Protein AF-A0A453NN12-F1 (afdb_monomer)

Secondary structure (DSSP, 8-state):
-THHHHHHHHTHHHHHHHHHHHHHHHHHHTTEEEEE-SSEEEEEESTT-----B-TTTSSBSEEEGGGEEEEEEE-SSSSEEEEEEESSS-TT-EEEEEEE-S-HHHHHHHHHHHH---SS-----

Foldseek 3Di:
DCVVVVVCVVCVVVVVVVVVVVVVVVVQVVFWDWDLDQFWTAIAGGDPSPFNAADPVQGGTRIAGLVQWPFKAWPPLPPFIKIKTWGPPSHPVTDIDIDTDDDRSVVVQVSCCVRNNDGPPHDPDD

Structure (mmCIF, N/CA/C/O backbone):
data_AF-A0A453NN12-F1
#
_entry.id   AF-A0A453NN12-F1
#
loop_
_atom_site.group_PDB
_atom_site.id
_atom_site.type_symbol
_atom_site.label_atom_id
_atom_site.label_alt_id
_atom_site.label_comp_id
_atom_site.label_asym_id
_atom_site.label_entity_id
_atom_site.label_seq_id
_atom_site.pdbx_PDB_ins_code
_atom_site.Cartn_x
_atom_site.Cartn_y
_atom_site.Cartn_z
_atom_site.occupancy
_atom_site.B_iso_or_equiv
_atom_site.auth_seq_id
_atom_site.auth_comp_id
_atom_site.auth_asym_id
_atom_site.auth_atom_id
_atom_site.pdbx_PDB_model_num
ATOM 1 N N . GLY A 1 1 ? 19.008 -3.039 -46.704 1.00 45.00 1 GLY A N 1
ATOM 2 C CA . GLY A 1 1 ? 18.749 -1.717 -46.109 1.00 45.00 1 GLY A CA 1
ATOM 3 C C . GLY A 1 1 ? 19.601 -1.569 -44.872 1.00 45.00 1 GLY A C 1
ATOM 4 O O . GLY A 1 1 ? 19.344 -2.239 -43.888 1.00 45.00 1 GLY A O 1
ATOM 5 N N . ILE A 1 2 ? 20.639 -0.743 -44.950 1.00 52.19 2 ILE A N 1
ATOM 6 C CA . ILE A 1 2 ? 21.586 -0.418 -43.864 1.00 52.19 2 ILE A CA 1
ATOM 7 C C . ILE A 1 2 ? 20.973 0.504 -42.789 1.00 52.19 2 ILE A C 1
ATOM 9 O O . ILE A 1 2 ? 21.597 0.789 -41.776 1.00 52.19 2 ILE A O 1
ATOM 13 N N . SER A 1 3 ? 19.718 0.916 -42.967 1.00 52.44 3 SER A N 1
ATOM 14 C CA . SER A 1 3 ? 18.966 1.822 -42.097 1.00 52.44 3 SER A CA 1
ATOM 15 C C . SER A 1 3 ? 18.526 1.222 -40.751 1.00 52.44 3 SER A C 1
ATOM 17 O O . SER A 1 3 ? 18.233 1.980 -39.834 1.00 52.44 3 SER A O 1
ATOM 19 N N . GLY A 1 4 ? 18.518 -0.107 -40.590 1.00 51.31 4 GLY A N 1
ATOM 20 C CA . GLY A 1 4 ? 18.155 -0.750 -39.315 1.00 51.31 4 GLY A CA 1
ATOM 21 C C . GLY A 1 4 ? 19.253 -0.708 -38.242 1.00 51.31 4 GLY A C 1
ATOM 22 O O . GLY A 1 4 ? 18.949 -0.747 -37.056 1.00 51.31 4 GLY A O 1
ATOM 23 N N . VAL A 1 5 ? 20.525 -0.598 -38.644 1.00 50.75 5 VAL A N 1
ATOM 24 C CA . VAL A 1 5 ? 21.679 -0.631 -37.723 1.00 50.75 5 VAL A CA 1
ATOM 25 C C . VAL A 1 5 ? 22.028 0.767 -37.196 1.00 50.75 5 VAL A C 1
ATOM 27 O O . VAL A 1 5 ? 22.392 0.908 -36.033 1.00 50.75 5 VAL A O 1
ATOM 30 N N . PHE A 1 6 ? 21.843 1.822 -37.997 1.00 48.03 6 PHE A N 1
ATOM 31 C CA . PHE A 1 6 ? 22.112 3.200 -37.558 1.00 48.03 6 PHE A CA 1
ATOM 32 C C . PHE A 1 6 ? 21.055 3.740 -36.578 1.00 48.03 6 PHE A C 1
ATOM 34 O O . PHE A 1 6 ? 21.416 4.409 -35.616 1.00 48.03 6 PHE A O 1
ATOM 41 N N . ALA A 1 7 ? 19.780 3.346 -36.711 1.00 50.53 7 ALA A N 1
ATOM 42 C CA . ALA A 1 7 ? 18.742 3.692 -35.727 1.00 50.53 7 ALA A CA 1
ATOM 43 C C . ALA A 1 7 ? 18.982 3.063 -34.334 1.00 50.53 7 ALA A C 1
ATOM 45 O O . ALA A 1 7 ? 18.474 3.561 -33.326 1.00 50.53 7 ALA A O 1
ATOM 46 N N . TYR A 1 8 ? 19.759 1.974 -34.273 1.00 50.66 8 TYR A N 1
ATOM 47 C CA . TYR A 1 8 ? 20.160 1.309 -33.031 1.00 50.66 8 TYR A CA 1
ATOM 48 C C . TYR A 1 8 ? 21.346 2.013 -32.353 1.00 50.66 8 TYR A C 1
ATOM 50 O O . TYR A 1 8 ? 21.395 2.090 -31.128 1.00 50.66 8 TYR A O 1
ATOM 58 N N . ALA A 1 9 ? 22.278 2.565 -33.135 1.00 54.44 9 ALA A N 1
ATOM 59 C CA . ALA A 1 9 ? 23.466 3.243 -32.619 1.00 54.44 9 ALA A CA 1
ATOM 60 C C . ALA A 1 9 ? 23.143 4.604 -31.972 1.00 54.44 9 ALA A C 1
ATOM 62 O O . ALA A 1 9 ? 23.647 4.888 -30.886 1.00 54.44 9 ALA A O 1
ATOM 63 N N . ASP A 1 10 ? 22.250 5.400 -32.573 1.00 56.22 10 ASP A N 1
ATOM 64 C CA . ASP A 1 10 ? 21.912 6.744 -32.067 1.00 56.22 10 ASP A CA 1
ATOM 65 C C . ASP A 1 10 ? 21.085 6.711 -30.772 1.00 56.22 10 ASP A C 1
ATOM 67 O O . ASP A 1 10 ? 21.187 7.602 -29.929 1.00 56.22 10 ASP A O 1
ATOM 71 N N . ASN A 1 11 ? 20.312 5.643 -30.559 1.00 59.62 11 ASN A N 1
ATOM 72 C CA . ASN A 1 11 ? 19.521 5.460 -29.344 1.00 59.62 11 ASN A CA 1
ATOM 73 C C . ASN A 1 11 ? 20.270 4.712 -28.238 1.00 59.62 11 ASN A C 1
ATOM 75 O O . ASN A 1 11 ? 19.752 4.626 -27.131 1.00 59.62 11 ASN A O 1
ATOM 79 N N . LEU A 1 12 ? 21.473 4.179 -28.483 1.00 66.56 12 LEU A N 1
ATOM 80 C CA . LEU A 1 12 ? 2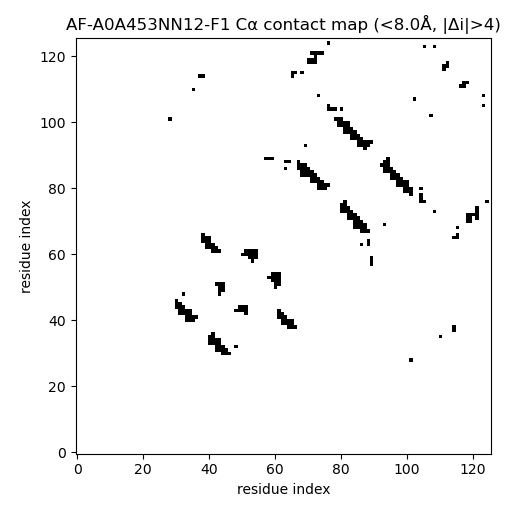2.188 3.354 -27.502 1.00 66.56 12 LEU A CA 1
ATOM 81 C C . LEU A 1 12 ? 22.600 4.159 -26.260 1.00 66.56 12 LEU A C 1
ATOM 83 O O . LEU A 1 12 ? 22.491 3.677 -25.133 1.00 66.56 12 LEU A O 1
ATOM 87 N N . LEU A 1 13 ? 23.009 5.416 -26.463 1.00 71.50 13 LEU A N 1
ATOM 88 C CA . LEU A 1 13 ? 23.365 6.340 -25.383 1.00 71.50 13 LEU A CA 1
ATOM 89 C C . LEU A 1 13 ? 22.155 6.766 -24.542 1.00 71.50 13 LEU A C 1
ATOM 91 O O . LEU A 1 13 ? 22.319 7.013 -23.353 1.00 71.50 13 LEU A O 1
ATOM 95 N N . ALA A 1 14 ? 20.954 6.821 -25.126 1.00 71.62 14 ALA A N 1
ATOM 96 C CA . ALA A 1 14 ? 19.708 7.091 -24.402 1.00 71.62 14 ALA A CA 1
ATOM 97 C C . ALA A 1 14 ? 19.113 5.815 -23.774 1.00 71.62 14 ALA A C 1
ATOM 99 O O . ALA A 1 14 ? 18.555 5.851 -22.678 1.00 71.62 14 ALA A O 1
ATOM 100 N N . ALA A 1 15 ? 19.281 4.668 -24.433 1.00 78.75 15 ALA A N 1
ATOM 101 C CA . ALA A 1 15 ? 18.839 3.365 -23.959 1.00 78.75 15 ALA A CA 1
ATOM 102 C C . ALA A 1 15 ? 19.663 2.883 -22.762 1.00 78.75 15 ALA A C 1
ATOM 104 O O . ALA A 1 15 ? 19.120 2.196 -21.905 1.00 78.75 15 ALA A O 1
ATOM 105 N N . ALA A 1 16 ? 20.942 3.257 -22.661 1.00 84.19 16 ALA A N 1
ATOM 106 C CA . ALA A 1 16 ? 21.784 2.872 -21.533 1.00 84.19 16 ALA A CA 1
ATOM 107 C C . ALA A 1 16 ? 21.264 3.422 -20.180 1.00 84.19 16 ALA A C 1
ATOM 109 O O . ALA A 1 16 ? 21.048 2.612 -19.276 1.00 84.19 16 ALA A O 1
ATOM 110 N N . PRO A 1 17 ? 20.964 4.729 -20.016 1.00 82.69 17 PRO A N 1
ATOM 111 C CA . PRO A 1 17 ? 20.313 5.252 -18.813 1.00 82.69 17 PRO A CA 1
ATOM 112 C C . PRO A 1 17 ? 18.947 4.623 -18.534 1.00 82.69 17 PRO A C 1
ATOM 114 O O . PRO A 1 17 ? 18.661 4.279 -17.391 1.00 82.69 17 PRO A O 1
ATOM 117 N N . VAL A 1 18 ? 18.112 4.434 -19.563 1.00 83.94 18 VAL A N 1
ATOM 118 C CA . VAL A 1 18 ? 16.768 3.848 -19.407 1.00 83.94 18 VAL A CA 1
ATOM 119 C C . VAL A 1 18 ? 16.847 2.379 -18.986 1.00 83.94 18 VAL A C 1
ATOM 121 O O . VAL A 1 18 ? 16.135 1.960 -18.079 1.00 83.94 18 VAL A O 1
ATOM 124 N N . GLY A 1 19 ? 17.740 1.600 -19.593 1.00 86.12 19 GLY A N 1
ATOM 125 C CA . GLY A 1 19 ? 17.981 0.203 -19.244 1.00 86.12 19 GLY A CA 1
ATOM 126 C C . GLY A 1 19 ? 18.581 0.052 -17.848 1.00 86.12 19 GLY A C 1
ATOM 127 O O . GLY A 1 19 ? 18.145 -0.812 -17.089 1.00 86.12 19 GLY A O 1
ATOM 128 N N . LEU A 1 20 ? 19.519 0.925 -17.464 1.00 86.50 20 LEU A N 1
ATOM 129 C CA . LEU A 1 20 ? 20.082 0.947 -16.113 1.00 86.50 20 LEU A CA 1
ATOM 130 C C . LEU A 1 20 ? 19.026 1.329 -15.070 1.00 86.50 20 LEU A C 1
ATOM 132 O O . LEU A 1 20 ? 18.955 0.695 -14.020 1.00 86.50 20 LEU A O 1
ATOM 136 N N . LEU A 1 21 ? 18.175 2.315 -15.371 1.00 82.81 21 LEU A N 1
ATOM 137 C CA . LEU A 1 21 ? 17.031 2.665 -14.535 1.00 82.81 21 LEU A CA 1
ATOM 138 C C . LEU A 1 21 ? 16.053 1.489 -14.431 1.00 82.81 21 LEU A C 1
ATOM 140 O O . LEU A 1 21 ? 15.637 1.155 -13.330 1.00 82.81 21 LEU A O 1
ATOM 144 N N . GLY A 1 22 ? 15.735 0.813 -15.535 1.00 82.19 22 GLY A N 1
ATOM 145 C CA . GLY A 1 22 ? 14.881 -0.376 -15.540 1.00 82.19 22 GLY A CA 1
ATOM 146 C C . GLY A 1 22 ? 15.440 -1.512 -14.679 1.00 82.19 22 GLY A C 1
ATOM 147 O O . GLY A 1 22 ? 14.711 -2.081 -13.873 1.00 82.19 22 GLY A O 1
ATOM 148 N N . LEU A 1 23 ? 16.742 -1.799 -14.780 1.00 83.69 23 LEU A N 1
ATOM 149 C CA . LEU A 1 23 ? 17.429 -2.786 -13.937 1.00 83.69 23 LEU A CA 1
ATOM 150 C C . LEU A 1 23 ? 17.457 -2.373 -12.463 1.00 83.69 23 LEU A C 1
ATOM 152 O O . LEU A 1 23 ? 17.232 -3.206 -11.585 1.00 83.69 23 LEU A O 1
ATOM 156 N N . LEU A 1 24 ? 17.705 -1.093 -12.182 1.00 82.81 24 LEU A N 1
ATOM 157 C CA . LEU A 1 24 ? 17.649 -0.548 -10.831 1.00 82.81 24 LEU A CA 1
ATOM 158 C C . LEU A 1 24 ? 16.243 -0.703 -10.247 1.00 82.81 24 LEU A C 1
ATOM 160 O O . LEU A 1 24 ? 16.109 -1.185 -9.127 1.00 82.81 24 LEU A O 1
ATOM 164 N N . LEU A 1 25 ? 15.204 -0.331 -10.996 1.00 77.06 25 LEU A N 1
ATOM 165 C CA . LEU A 1 25 ? 13.808 -0.452 -10.580 1.00 77.06 25 LEU A CA 1
ATOM 166 C C . LEU A 1 25 ? 13.423 -1.921 -10.373 1.00 77.06 25 LEU A C 1
ATOM 168 O O . LEU A 1 25 ? 12.861 -2.249 -9.332 1.00 77.06 25 LEU A O 1
ATOM 172 N N . LEU A 1 26 ? 13.813 -2.820 -11.284 1.00 75.69 26 LEU A N 1
ATOM 173 C CA . LEU A 1 26 ? 13.639 -4.267 -11.125 1.00 75.69 26 LEU A CA 1
ATOM 174 C C . LEU A 1 26 ? 14.256 -4.733 -9.802 1.00 75.69 26 LEU A C 1
ATOM 176 O O . LEU A 1 26 ? 13.583 -5.344 -8.978 1.00 75.69 26 LEU A O 1
ATOM 180 N N . PHE A 1 27 ? 15.514 -4.385 -9.548 1.00 75.56 27 PHE A N 1
ATOM 181 C CA . PHE A 1 27 ? 16.193 -4.775 -8.322 1.00 75.56 27 PHE A CA 1
ATOM 182 C C . PHE A 1 27 ? 15.552 -4.167 -7.067 1.00 75.56 27 PHE A C 1
ATOM 184 O O . PHE A 1 27 ? 15.371 -4.870 -6.072 1.00 75.56 27 PHE A O 1
ATOM 191 N N . GLN A 1 28 ? 15.153 -2.894 -7.105 1.00 70.19 28 GLN A N 1
ATOM 192 C CA . GLN A 1 28 ? 14.488 -2.233 -5.982 1.00 70.19 28 GLN A CA 1
ATOM 193 C C . GLN A 1 28 ? 13.130 -2.863 -5.658 1.00 70.19 28 GLN A C 1
ATOM 195 O O . GLN A 1 28 ? 12.829 -3.071 -4.483 1.00 70.19 28 GLN A O 1
ATOM 200 N N . THR A 1 29 ? 12.354 -3.260 -6.669 1.00 68.88 29 THR A N 1
ATOM 201 C CA . THR A 1 29 ? 11.052 -3.915 -6.452 1.00 68.88 29 THR A CA 1
ATOM 202 C C . THR A 1 29 ? 11.164 -5.270 -5.753 1.00 68.88 29 THR A C 1
ATOM 204 O O . THR A 1 29 ? 10.230 -5.676 -5.074 1.00 68.88 29 THR A O 1
ATOM 207 N N . THR A 1 30 ? 12.319 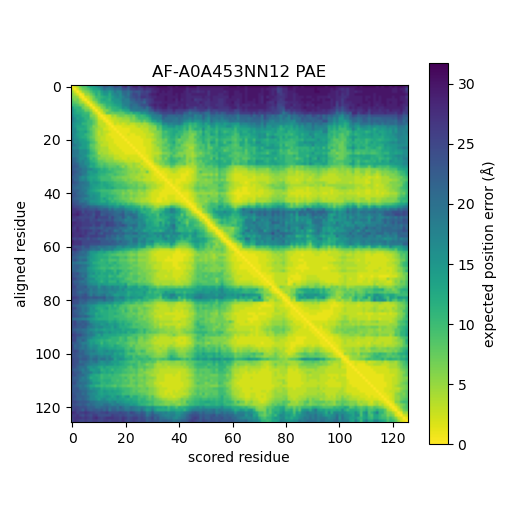-5.949 -5.809 1.00 70.31 30 THR A N 1
ATOM 208 C CA . THR A 1 30 ? 12.515 -7.217 -5.072 1.00 70.31 30 THR A CA 1
ATOM 209 C C . THR A 1 30 ? 12.711 -7.035 -3.565 1.00 70.31 30 THR A C 1
ATOM 211 O O . THR A 1 30 ? 12.582 -7.998 -2.804 1.00 70.31 30 THR A O 1
ATOM 214 N N . ARG A 1 31 ? 13.039 -5.815 -3.123 1.00 73.00 31 ARG A N 1
ATOM 215 C CA . ARG A 1 31 ? 13.442 -5.524 -1.741 1.00 73.00 31 ARG A CA 1
ATOM 216 C C . ARG A 1 31 ? 12.307 -5.025 -0.862 1.00 73.00 31 ARG A C 1
ATOM 218 O O . ARG A 1 31 ? 12.472 -5.048 0.352 1.00 73.00 31 ARG A O 1
ATOM 225 N N . VAL A 1 32 ? 11.199 -4.575 -1.443 1.00 75.88 32 VAL A N 1
ATOM 226 C CA . VAL A 1 32 ? 10.036 -4.064 -0.711 1.00 75.88 32 VAL A CA 1
ATOM 227 C C . VAL A 1 32 ? 8.884 -5.034 -0.907 1.00 75.88 32 VAL A C 1
ATOM 229 O O . VAL A 1 32 ? 8.539 -5.375 -2.035 1.00 75.88 32 VAL A O 1
ATOM 232 N N . ARG A 1 33 ? 8.300 -5.503 0.193 1.00 78.88 33 ARG A N 1
ATOM 233 C CA . ARG A 1 33 ? 7.184 -6.448 0.172 1.00 78.88 33 ARG A CA 1
ATOM 234 C C . ARG A 1 33 ? 6.030 -5.895 0.983 1.00 78.88 33 ARG A C 1
ATOM 236 O O . ARG A 1 33 ? 6.206 -5.554 2.150 1.00 78.88 33 ARG A O 1
ATOM 243 N N . PHE A 1 34 ? 4.860 -5.866 0.362 1.00 80.62 34 PHE A N 1
ATOM 244 C CA . PHE A 1 34 ? 3.598 -5.646 1.051 1.00 80.62 34 PHE A CA 1
ATOM 245 C C . PHE A 1 34 ? 3.117 -6.987 1.594 1.00 80.62 34 PHE A C 1
ATOM 247 O O . PHE A 1 34 ? 3.008 -7.962 0.849 1.00 80.62 34 PHE A O 1
ATOM 254 N N . VAL 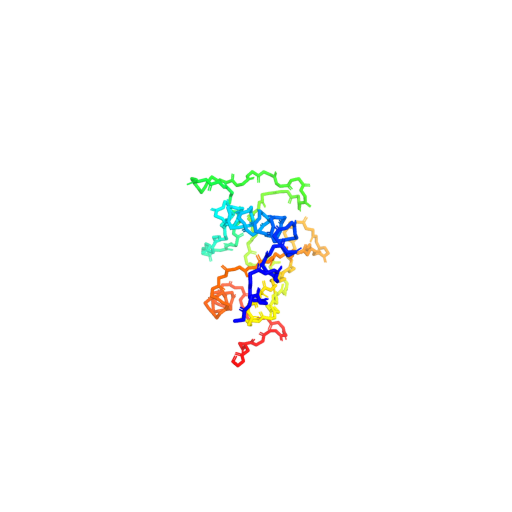A 1 35 ? 2.893 -7.043 2.900 1.00 84.81 35 VAL A N 1
ATOM 255 C CA . VAL A 1 35 ? 2.380 -8.210 3.606 1.00 84.81 35 VAL A CA 1
ATOM 256 C C . VAL A 1 35 ? 1.004 -7.850 4.138 1.00 84.81 35 VAL A C 1
ATOM 258 O O . VAL A 1 35 ? 0.860 -6.934 4.944 1.00 84.81 35 VAL A O 1
ATOM 261 N N . PHE A 1 36 ? 0.001 -8.566 3.644 1.00 86.44 36 PHE A N 1
ATOM 262 C CA . PHE A 1 36 ? -1.380 -8.445 4.085 1.00 86.44 36 PHE A CA 1
ATOM 263 C C . PHE A 1 36 ? -1.608 -9.493 5.175 1.00 86.44 36 PHE A C 1
ATOM 265 O O . PHE A 1 36 ? -1.945 -10.638 4.873 1.00 86.44 36 PHE A O 1
ATOM 272 N N . ASP A 1 37 ? -1.344 -9.113 6.425 1.00 89.31 37 ASP A N 1
ATOM 273 C CA . ASP A 1 37 ? -1.638 -9.947 7.594 1.00 89.31 37 ASP A CA 1
ATOM 274 C C . ASP A 1 37 ? -3.145 -9.940 7.882 1.00 89.31 37 ASP A C 1
ATOM 276 O O . ASP A 1 37 ? -3.932 -9.317 7.163 1.00 89.31 37 ASP A O 1
ATOM 280 N N . ASP A 1 38 ? -3.555 -10.626 8.952 1.00 89.69 38 ASP A N 1
ATOM 281 C CA . ASP A 1 38 ? -4.969 -10.762 9.271 1.00 89.69 38 ASP A CA 1
ATOM 282 C C . ASP A 1 38 ? -5.654 -9.462 9.690 1.00 89.69 38 ASP A C 1
ATOM 284 O O . ASP A 1 38 ? -6.814 -9.242 9.343 1.00 89.69 38 ASP A O 1
ATOM 288 N N . ASP A 1 39 ? -4.933 -8.596 10.402 1.00 91.75 39 ASP A N 1
ATOM 289 C CA . ASP A 1 39 ? -5.458 -7.356 10.972 1.00 91.75 39 ASP A CA 1
ATOM 290 C C . ASP A 1 39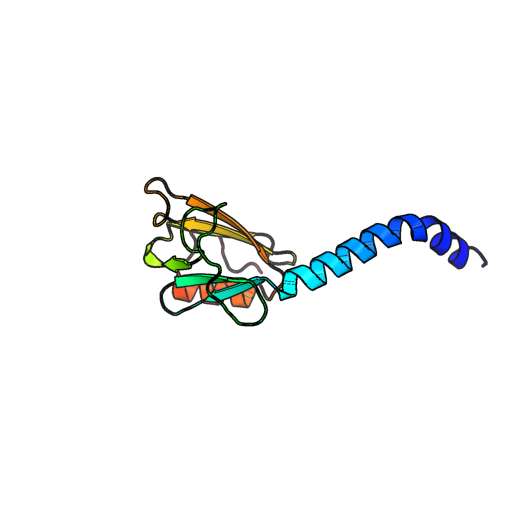 ? -4.774 -6.090 10.442 1.00 91.75 39 ASP A C 1
ATOM 292 O O . ASP A 1 39 ? -5.235 -4.981 10.727 1.00 91.75 39 ASP A O 1
ATOM 296 N N . SER A 1 40 ? -3.683 -6.226 9.685 1.00 91.56 40 SER A N 1
ATOM 297 C CA . SER A 1 40 ? -2.872 -5.087 9.265 1.00 91.56 40 SER A CA 1
ATOM 298 C C . SER A 1 40 ? -2.179 -5.264 7.923 1.00 91.56 40 SER A C 1
ATOM 300 O O . SER A 1 40 ? -1.733 -6.358 7.575 1.00 91.56 40 SER A O 1
ATOM 302 N N . LEU A 1 41 ? -1.974 -4.139 7.246 1.00 89.50 41 LEU A N 1
ATOM 303 C CA . LEU A 1 41 ? -1.040 -4.004 6.141 1.00 89.50 41 LEU A CA 1
ATOM 304 C C . LEU A 1 41 ? 0.347 -3.668 6.690 1.00 89.50 41 LEU A C 1
ATOM 306 O O . LEU A 1 41 ? 0.513 -2.666 7.388 1.00 89.50 41 LEU A O 1
ATOM 310 N N . GLU A 1 42 ? 1.350 -4.465 6.338 1.00 87.56 42 GLU A N 1
ATOM 311 C CA . GLU A 1 42 ? 2.740 -4.214 6.703 1.00 87.56 42 GLU A CA 1
ATOM 312 C C . GLU A 1 42 ? 3.630 -4.080 5.466 1.00 87.56 42 GLU A C 1
ATOM 314 O O . GLU A 1 42 ? 3.529 -4.854 4.513 1.00 87.56 42 GLU A O 1
ATOM 319 N N . VAL A 1 43 ? 4.552 -3.119 5.493 1.00 83.12 43 VAL A N 1
ATOM 320 C CA . VAL A 1 43 ? 5.621 -3.015 4.496 1.00 83.12 43 VAL A CA 1
ATOM 321 C C . VAL A 1 43 ? 6.915 -3.508 5.112 1.00 83.12 43 VAL A C 1
ATOM 323 O O . VAL A 1 43 ? 7.452 -2.906 6.045 1.00 83.12 43 VAL A O 1
ATOM 326 N N . LYS A 1 44 ? 7.442 -4.595 4.555 1.00 80.62 44 LYS A N 1
ATOM 327 C CA . LYS A 1 44 ? 8.712 -5.199 4.959 1.00 80.62 44 LYS A CA 1
ATOM 328 C C . LYS A 1 44 ? 9.783 -4.879 3.931 1.00 80.62 44 LYS A C 1
ATOM 330 O O . LYS A 1 44 ? 9.524 -4.883 2.725 1.00 80.62 44 LYS A O 1
ATOM 335 N N . VAL A 1 45 ? 10.994 -4.614 4.411 1.00 74.94 45 VAL A N 1
ATOM 336 C CA . VAL A 1 45 ? 12.141 -4.277 3.562 1.00 74.94 45 VAL A CA 1
ATOM 337 C C . VAL A 1 45 ? 13.266 -5.278 3.806 1.00 74.94 45 VAL A C 1
ATOM 339 O O . VAL A 1 45 ? 13.564 -5.636 4.942 1.00 74.94 45 VAL A O 1
ATOM 342 N N . GLY A 1 46 ? 13.904 -5.730 2.730 1.00 68.69 46 GLY A N 1
ATOM 343 C CA . GLY A 1 46 ? 15.044 -6.643 2.771 1.00 68.69 46 GLY A CA 1
ATOM 344 C C . GLY A 1 46 ? 14.689 -8.112 2.531 1.00 68.69 46 GLY A C 1
ATOM 345 O O . GLY A 1 46 ? 13.543 -8.490 2.294 1.00 68.69 46 GLY A O 1
ATOM 346 N N . ASN A 1 47 ? 15.716 -8.963 2.569 1.00 57.28 47 ASN A N 1
ATOM 347 C CA . ASN A 1 47 ? 15.628 -10.351 2.099 1.00 57.28 47 ASN A CA 1
ATOM 348 C C . ASN A 1 47 ? 14.953 -11.316 3.091 1.00 57.28 47 ASN A C 1
ATOM 350 O O . ASN A 1 47 ? 14.689 -12.459 2.730 1.00 57.28 47 ASN A O 1
ATOM 354 N N . GLN A 1 48 ? 14.697 -10.889 4.332 1.00 51.25 48 GLN A N 1
ATOM 355 C CA . GLN A 1 48 ? 14.310 -11.776 5.438 1.00 51.25 48 GLN A CA 1
ATOM 356 C C . GLN A 1 48 ? 12.978 -11.421 6.116 1.00 51.25 48 GLN A C 1
ATOM 358 O O . GLN A 1 48 ? 12.739 -11.893 7.220 1.00 51.25 48 GLN A O 1
ATOM 363 N N . LEU A 1 49 ? 12.105 -10.613 5.495 1.00 54.59 49 LEU A N 1
ATOM 364 C CA . LEU A 1 49 ? 10.849 -10.173 6.136 1.00 54.59 49 LEU A CA 1
ATOM 365 C C . LEU A 1 49 ? 11.091 -9.540 7.524 1.00 54.59 49 LEU A C 1
ATOM 367 O O . LEU A 1 49 ? 10.261 -9.681 8.422 1.00 54.59 49 LEU A O 1
ATOM 371 N N . GLN A 1 50 ? 12.242 -8.892 7.722 1.00 51.91 50 GLN A N 1
ATOM 372 C CA . GLN A 1 50 ? 12.517 -8.193 8.974 1.00 51.91 50 GLN A CA 1
ATOM 373 C C . GLN A 1 50 ? 11.521 -7.032 9.100 1.00 51.91 50 GLN A C 1
ATOM 375 O O . GLN A 1 50 ? 11.176 -6.414 8.084 1.00 51.91 50 GLN A O 1
ATOM 380 N N . GLU A 1 51 ? 11.034 -6.770 10.321 1.00 56.03 51 GLU A N 1
ATOM 381 C CA . GLU A 1 51 ? 10.249 -5.561 10.598 1.00 56.03 51 GLU A CA 1
ATOM 382 C C . GLU A 1 51 ? 11.023 -4.375 10.017 1.00 56.03 51 GLU A C 1
ATOM 384 O O . GLU A 1 51 ? 12.218 -4.220 10.271 1.00 56.03 51 GLU A O 1
ATOM 389 N N . SER A 1 52 ? 10.359 -3.539 9.222 1.00 55.94 52 SER A N 1
ATOM 390 C CA . SER A 1 52 ? 11.008 -2.423 8.517 1.00 55.94 52 SER A CA 1
ATOM 391 C C . SER A 1 52 ? 11.524 -1.313 9.444 1.00 55.94 52 SER A C 1
ATOM 393 O O . SER A 1 52 ? 12.044 -0.309 8.962 1.00 55.94 52 SER A O 1
ATOM 395 N N . GLY A 1 53 ? 11.426 -1.512 10.762 1.00 58.81 53 GLY A N 1
ATOM 396 C CA . GLY A 1 53 ? 11.808 -0.554 11.787 1.00 58.81 53 GLY A CA 1
ATOM 397 C C . GLY A 1 53 ? 10.832 0.616 11.870 1.00 58.81 53 GLY A C 1
ATOM 398 O O . GLY A 1 53 ? 9.736 0.593 11.307 1.00 58.81 53 GLY A O 1
ATOM 399 N N . GLU A 1 54 ? 11.234 1.644 12.610 1.00 55.91 54 GLU A N 1
ATOM 400 C CA . GLU A 1 54 ? 10.519 2.914 12.647 1.00 55.91 54 GLU A CA 1
ATOM 401 C C . GLU A 1 54 ? 10.795 3.692 11.358 1.00 55.91 54 GLU A C 1
ATOM 403 O O . GLU A 1 54 ? 11.943 3.966 11.003 1.00 55.91 54 GLU A O 1
ATOM 408 N N . ASN A 1 55 ? 9.741 4.018 10.620 1.00 57.09 55 ASN A N 1
ATOM 409 C CA . ASN A 1 55 ? 9.858 4.719 9.361 1.00 57.09 55 ASN A CA 1
ATOM 410 C C . ASN A 1 55 ? 9.858 6.230 9.595 1.00 57.09 55 ASN A C 1
ATOM 412 O O . ASN A 1 55 ? 8.832 6.849 9.870 1.00 57.09 55 ASN A O 1
ATOM 416 N N . VAL A 1 56 ? 11.035 6.826 9.420 1.00 50.81 56 VAL A N 1
ATOM 417 C CA . VAL A 1 56 ? 11.295 8.264 9.581 1.00 50.81 56 VAL A CA 1
ATOM 418 C C . VAL A 1 56 ? 10.438 9.133 8.645 1.00 50.81 56 VAL A C 1
ATOM 420 O O . VAL A 1 56 ? 10.173 10.288 8.962 1.00 50.81 56 VAL A O 1
ATOM 423 N N . PHE A 1 57 ? 9.966 8.597 7.513 1.00 55.03 57 PHE A N 1
ATOM 424 C CA . PHE A 1 57 ? 9.183 9.357 6.529 1.00 55.03 57 PHE A CA 1
ATOM 425 C C . PHE A 1 57 ? 7.678 9.384 6.812 1.00 55.03 57 PHE A C 1
ATOM 427 O O . PHE A 1 57 ? 7.004 10.320 6.390 1.00 55.03 57 PHE A O 1
ATOM 434 N N . VAL A 1 58 ? 7.147 8.378 7.508 1.00 53.22 58 VAL A N 1
ATOM 435 C CA . VAL A 1 58 ? 5.703 8.255 7.793 1.00 53.22 58 VAL A CA 1
ATOM 436 C C . VAL A 1 58 ? 5.370 8.292 9.284 1.00 53.22 58 VAL A C 1
ATOM 438 O O . VAL A 1 58 ? 4.211 8.494 9.612 1.00 53.22 58 VAL A O 1
ATOM 441 N N . GLY A 1 59 ? 6.360 8.201 10.176 1.00 55.44 59 GLY A N 1
ATOM 442 C CA . GLY A 1 59 ? 6.178 8.197 11.629 1.00 55.44 59 GLY A CA 1
ATOM 443 C C . GLY A 1 59 ? 5.694 6.837 12.142 1.00 55.44 59 GLY A C 1
ATOM 444 O O . GLY A 1 59 ? 4.593 6.401 11.813 1.00 55.44 59 GLY A O 1
ATOM 445 N N . GLY A 1 60 ? 6.502 6.169 12.970 1.00 64.62 60 GLY A N 1
ATOM 446 C CA . GLY A 1 60 ? 6.183 4.852 13.534 1.00 64.62 60 GLY A CA 1
ATOM 447 C C . GLY A 1 60 ? 6.522 3.666 12.620 1.00 64.62 60 GLY A C 1
ATOM 448 O O . GLY A 1 60 ? 7.160 3.816 11.579 1.00 64.62 60 GLY A O 1
ATOM 449 N N . LYS A 1 61 ? 6.141 2.447 13.026 1.00 73.75 61 LYS A N 1
ATOM 450 C CA . LYS A 1 61 ? 6.374 1.211 12.249 1.00 73.75 61 LYS A CA 1
ATOM 451 C C . LYS A 1 61 ? 5.583 1.233 10.933 1.00 73.75 61 LYS A C 1
ATOM 453 O O . LYS A 1 61 ? 4.451 1.708 10.928 1.00 73.75 61 LYS A O 1
ATOM 458 N N . ASN A 1 62 ? 6.101 0.638 9.849 1.00 80.88 62 ASN A N 1
ATOM 459 C CA . ASN A 1 62 ? 5.318 0.449 8.610 1.00 80.88 62 ASN A CA 1
ATOM 460 C C . ASN A 1 62 ? 4.285 -0.677 8.730 1.00 80.88 62 ASN A C 1
ATOM 462 O O . ASN A 1 62 ? 4.301 -1.626 7.945 1.00 80.88 62 ASN A O 1
ATOM 466 N N . ARG A 1 63 ? 3.426 -0.601 9.740 1.00 87.81 63 ARG A N 1
ATOM 467 C CA . ARG A 1 63 ? 2.349 -1.547 9.993 1.00 87.81 63 ARG A CA 1
ATOM 468 C C . ARG A 1 63 ? 1.116 -0.760 10.399 1.00 87.81 63 ARG A C 1
ATOM 470 O O . ARG A 1 63 ? 1.125 -0.084 11.429 1.00 87.81 63 ARG A O 1
ATOM 477 N N . TRP A 1 64 ? 0.061 -0.881 9.608 1.00 91.19 64 TRP A N 1
ATOM 478 C CA . TRP A 1 64 ? -1.184 -0.148 9.799 1.00 91.19 64 TRP A CA 1
ATOM 479 C C . TRP A 1 64 ? -2.344 -1.121 9.890 1.00 91.19 64 TRP A C 1
ATOM 481 O O . TRP A 1 64 ? -2.531 -1.954 9.002 1.00 91.19 64 TRP A O 1
ATOM 491 N N . LYS A 1 65 ? -3.115 -1.034 10.972 1.00 92.44 65 LYS A N 1
ATOM 492 C CA . LYS A 1 65 ? -4.294 -1.882 11.160 1.00 92.44 65 LYS A CA 1
ATOM 493 C C . LYS A 1 65 ? -5.387 -1.497 10.174 1.00 92.44 65 LYS A C 1
ATOM 495 O O . LYS A 1 65 ? -5.700 -0.321 10.052 1.00 92.44 65 LYS A O 1
ATOM 500 N N . TYR A 1 66 ? -6.050 -2.468 9.555 1.00 92.56 66 TYR A N 1
ATOM 501 C CA . TYR A 1 66 ? -7.146 -2.168 8.626 1.00 92.56 66 TYR A CA 1
ATOM 502 C C . TYR A 1 66 ? -8.286 -1.396 9.298 1.00 92.56 66 TYR A C 1
ATOM 504 O O . TYR A 1 66 ? -8.924 -0.561 8.671 1.00 92.56 66 TYR A O 1
ATOM 512 N N . SER A 1 67 ? -8.493 -1.594 10.604 1.00 92.56 67 SER A N 1
ATOM 513 C CA . SER A 1 67 ? -9.500 -0.862 11.381 1.00 92.56 67 SER A CA 1
ATOM 514 C C . SER A 1 67 ? -9.254 0.648 11.474 1.00 92.56 67 SER A C 1
ATOM 516 O O . SER A 1 67 ? -10.148 1.372 11.901 1.00 92.56 67 SER A O 1
ATOM 518 N N . THR A 1 68 ? -8.045 1.130 11.163 1.00 93.00 68 THR A N 1
ATOM 519 C CA . THR A 1 68 ? -7.733 2.568 11.140 1.00 93.00 68 THR A CA 1
ATOM 520 C C . THR A 1 68 ? -7.852 3.163 9.745 1.00 93.00 68 THR A C 1
ATOM 522 O O . THR A 1 68 ? -7.690 4.374 9.595 1.00 93.00 68 THR A O 1
ATOM 525 N N . PHE A 1 69 ? -8.128 2.347 8.724 1.00 93.06 69 PHE A N 1
ATOM 526 C CA . PHE A 1 69 ? -8.239 2.814 7.351 1.00 93.06 69 PHE A CA 1
ATOM 527 C C . PHE A 1 69 ? -9.550 3.578 7.208 1.00 93.06 69 PHE A C 1
ATOM 529 O O . PHE A 1 69 ? -10.618 3.105 7.585 1.00 93.06 69 PHE A O 1
ATOM 536 N N . VAL A 1 70 ? -9.448 4.786 6.668 1.00 92.56 70 VAL A N 1
ATOM 537 C CA . VAL A 1 70 ? -10.592 5.653 6.379 1.00 92.56 70 VAL A CA 1
ATOM 538 C C . VAL A 1 70 ? -11.073 5.411 4.958 1.00 92.56 70 VAL A C 1
ATOM 540 O O . VAL A 1 70 ? -12.267 5.307 4.722 1.00 92.56 70 VAL A O 1
ATOM 543 N N . ASN A 1 71 ? -10.136 5.332 4.013 1.00 92.12 71 ASN A N 1
ATOM 544 C CA . ASN A 1 71 ? -10.416 5.017 2.619 1.00 92.12 71 ASN A CA 1
ATOM 545 C C . ASN A 1 71 ? -9.140 4.485 1.952 1.00 92.12 71 ASN A C 1
ATOM 547 O O . ASN A 1 71 ? -8.026 4.793 2.386 1.00 92.12 71 ASN A O 1
ATOM 551 N N . TRP A 1 72 ? -9.297 3.721 0.880 1.00 91.56 72 TRP A N 1
ATOM 552 C CA . TRP A 1 72 ? -8.210 3.260 0.023 1.00 91.56 72 TRP A CA 1
ATOM 553 C C . TRP A 1 72 ? -8.665 3.259 -1.429 1.00 91.56 72 TRP A C 1
ATOM 555 O O . TRP A 1 72 ? -9.842 3.076 -1.701 1.00 91.56 72 TRP A O 1
ATOM 565 N N . GLU A 1 73 ? -7.751 3.471 -2.369 1.00 89.12 73 GLU A N 1
ATOM 566 C CA . GLU A 1 73 ? -8.074 3.494 -3.794 1.00 89.12 73 GLU A CA 1
ATOM 567 C C . GLU A 1 73 ? -6.999 2.799 -4.630 1.00 89.12 73 GLU A C 1
ATOM 569 O O . GLU A 1 73 ? -5.815 2.794 -4.278 1.00 89.12 73 GLU A O 1
ATOM 574 N N . LEU A 1 74 ? -7.429 2.220 -5.754 1.00 86.38 74 LEU A N 1
ATOM 575 C CA . LEU A 1 74 ? -6.555 1.672 -6.788 1.00 86.38 74 LEU A CA 1
ATOM 576 C C . LEU A 1 74 ? -6.809 2.395 -8.101 1.00 86.38 74 LEU A C 1
ATOM 578 O O . LEU A 1 74 ? -7.878 2.278 -8.702 1.00 86.38 74 LEU A O 1
ATOM 582 N N . TRP A 1 75 ? -5.790 3.092 -8.584 1.00 83.50 75 TRP A N 1
ATOM 583 C CA . TRP A 1 75 ? -5.832 3.773 -9.867 1.00 83.50 75 TRP A CA 1
ATOM 584 C C . TRP A 1 75 ? -4.994 3.032 -10.896 1.00 83.50 75 TRP A C 1
ATOM 586 O O . TRP A 1 75 ? -3.945 2.466 -10.586 1.00 83.50 75 TRP A O 1
ATOM 596 N N . TRP A 1 76 ? -5.476 3.063 -12.139 1.00 76.50 76 TRP A N 1
ATOM 597 C CA . TRP A 1 76 ? -4.841 2.412 -13.286 1.00 76.50 76 TRP A CA 1
ATOM 598 C C . TRP A 1 76 ? -4.614 0.908 -13.055 1.00 76.50 76 TRP A C 1
ATOM 600 O O . TRP A 1 76 ? -3.477 0.442 -13.077 1.00 76.50 76 TRP A O 1
ATOM 610 N N . PRO A 1 77 ? -5.686 0.107 -12.862 1.00 66.81 77 PRO A N 1
ATOM 611 C CA . PRO A 1 77 ? -5.554 -1.346 -12.695 1.00 66.81 77 PRO A CA 1
ATOM 6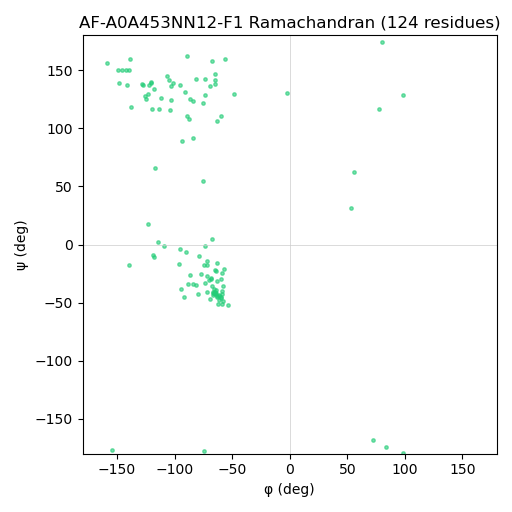12 C C . PRO A 1 77 ? -4.834 -2.011 -13.885 1.00 66.81 77 PRO A C 1
ATOM 614 O O . PRO A 1 77 ? -4.253 -3.087 -13.742 1.00 66.81 77 PRO A O 1
ATOM 617 N N . GLN A 1 78 ? -4.816 -1.347 -15.048 1.00 66.50 78 GLN A N 1
ATOM 618 C CA . GLN A 1 78 ? -3.935 -1.665 -16.166 1.00 66.50 78 GLN A CA 1
ATOM 619 C C . GLN A 1 78 ? -2.568 -0.998 -15.958 1.00 66.50 78 GLN A C 1
ATOM 621 O O . GLN A 1 78 ? -2.369 0.155 -16.321 1.00 66.50 78 GLN A O 1
ATOM 626 N N . PHE A 1 79 ? -1.677 -1.763 -15.326 1.00 64.44 79 PHE A N 1
ATOM 627 C CA . PHE A 1 79 ? -0.245 -1.548 -15.090 1.00 64.44 79 PHE A CA 1
ATOM 628 C C . PHE A 1 79 ? 0.416 -0.275 -15.685 1.00 64.44 79 PHE A C 1
ATOM 630 O O . PHE A 1 79 ? 0.394 -0.100 -16.907 1.00 64.44 79 PHE A O 1
ATOM 637 N N . PRO A 1 80 ? 1.171 0.513 -14.885 1.00 58.94 80 PRO A N 1
ATOM 638 C CA . PRO A 1 80 ? 1.462 0.347 -13.455 1.00 58.94 80 PRO A CA 1
ATOM 639 C C . PRO A 1 80 ? 0.329 0.864 -12.558 1.00 58.94 80 PRO A C 1
ATOM 641 O O . PRO A 1 80 ? -0.275 1.895 -12.836 1.00 58.94 80 PRO A O 1
ATOM 644 N N . ILE A 1 81 ? 0.084 0.157 -11.453 1.00 74.00 81 ILE A N 1
ATOM 645 C CA . ILE A 1 81 ? -1.028 0.443 -10.540 1.00 74.00 81 ILE A CA 1
ATOM 646 C C . ILE A 1 81 ? -0.547 1.409 -9.466 1.00 74.00 81 ILE A C 1
ATOM 648 O O . ILE A 1 81 ? 0.496 1.179 -8.847 1.00 74.00 81 ILE A O 1
ATOM 652 N N . LEU A 1 82 ? -1.307 2.472 -9.219 1.00 84.00 82 LEU A N 1
ATOM 653 C CA . LEU A 1 82 ? -1.064 3.376 -8.101 1.00 84.00 82 LEU A CA 1
ATOM 654 C C . LEU A 1 82 ? -2.061 3.085 -6.983 1.00 84.00 82 LEU A C 1
ATOM 656 O O . LEU A 1 82 ? -3.270 3.115 -7.201 1.00 84.00 82 LEU A O 1
ATOM 660 N N . VAL A 1 83 ? -1.534 2.808 -5.792 1.00 85.56 83 VAL A N 1
ATOM 661 C CA . VAL A 1 83 ? -2.332 2.558 -4.591 1.00 85.56 83 VAL A CA 1
ATOM 662 C C . VAL A 1 83 ? -2.309 3.786 -3.706 1.00 85.56 83 VAL A C 1
ATOM 664 O O . VAL A 1 83 ? -1.248 4.370 -3.463 1.00 85.56 83 VAL A O 1
ATOM 667 N N . TYR A 1 84 ? -3.479 4.127 -3.190 1.00 89.69 84 TYR A N 1
ATOM 668 C CA . TYR A 1 84 ? -3.691 5.133 -2.167 1.00 89.69 84 TYR A CA 1
ATOM 669 C C . TYR A 1 84 ? -4.344 4.484 -0.952 1.00 89.69 84 TYR A C 1
ATOM 671 O O . TYR A 1 84 ? -5.255 3.672 -1.098 1.00 89.69 84 TYR A O 1
ATOM 679 N N . PHE A 1 85 ? -3.929 4.874 0.249 1.00 90.88 85 PHE A N 1
ATOM 680 C CA . PHE A 1 85 ? -4.766 4.689 1.429 1.00 90.88 85 PHE A CA 1
ATOM 681 C C . PHE A 1 85 ? -4.580 5.821 2.432 1.00 90.88 85 PHE A C 1
ATOM 683 O O . PHE A 1 85 ? -3.514 6.437 2.525 1.00 90.88 85 PHE A O 1
ATOM 690 N N . LYS A 1 86 ? -5.650 6.090 3.176 1.00 91.25 86 LYS A N 1
ATOM 691 C CA . LYS A 1 86 ? -5.699 7.040 4.280 1.00 91.25 86 LYS A CA 1
ATOM 692 C C . LYS A 1 86 ? -6.036 6.302 5.562 1.00 91.25 86 LYS A C 1
ATOM 694 O O . LYS A 1 86 ? -6.977 5.514 5.589 1.00 91.25 86 LYS A O 1
ATOM 699 N N . GLU A 1 87 ? -5.309 6.597 6.626 1.00 91.81 87 GLU A N 1
ATOM 700 C CA . GLU A 1 87 ? -5.413 5.900 7.908 1.00 91.81 87 GLU A CA 1
ATOM 701 C C . GLU A 1 87 ? -5.341 6.884 9.087 1.00 91.81 87 GLU A C 1
ATOM 703 O O . GLU A 1 87 ? -4.866 7.995 8.895 1.00 91.81 87 GLU A O 1
ATOM 708 N N . THR A 1 88 ? -5.815 6.521 10.284 1.00 92.12 88 THR A N 1
ATOM 709 C CA . THR A 1 88 ? -5.823 7.400 11.481 1.00 92.12 88 THR A CA 1
ATOM 710 C C . THR A 1 88 ? -4.921 6.947 12.638 1.00 92.12 88 THR A C 1
ATOM 712 O O . THR A 1 88 ? -4.895 7.596 13.684 1.00 92.12 88 THR A O 1
ATOM 715 N N . GLN A 1 89 ? -4.174 5.849 12.486 1.00 90.62 89 GLN A N 1
ATOM 716 C CA . GLN A 1 89 ? -3.240 5.318 13.489 1.00 90.62 89 GLN A CA 1
ATOM 717 C C . GLN A 1 89 ? -2.057 6.263 13.708 1.00 90.62 89 GLN A C 1
ATOM 719 O O . GLN A 1 89 ? -1.633 6.444 14.848 1.00 90.62 89 GLN A O 1
ATOM 724 N N . THR A 1 90 ? -1.507 6.841 12.636 1.00 85.75 90 THR A N 1
ATOM 725 C CA . THR A 1 90 ? -0.356 7.743 12.724 1.00 85.75 90 THR A CA 1
ATOM 726 C C . THR A 1 90 ? -0.793 9.142 13.152 1.00 85.75 90 THR A C 1
ATOM 728 O O . THR A 1 90 ? -0.128 9.759 13.986 1.00 85.75 90 THR A O 1
ATOM 731 N N . LYS A 1 91 ? -1.898 9.660 12.596 1.00 87.44 91 LYS A N 1
ATOM 732 C CA . LYS A 1 91 ? -2.432 10.992 12.928 1.00 87.44 91 LYS A CA 1
ATOM 733 C C . LYS A 1 91 ? -3.964 11.001 12.988 1.00 87.44 91 LYS A C 1
ATOM 735 O O . LYS A 1 91 ? -4.584 10.472 12.065 1.00 87.44 91 LYS A O 1
ATOM 740 N N . PRO A 1 9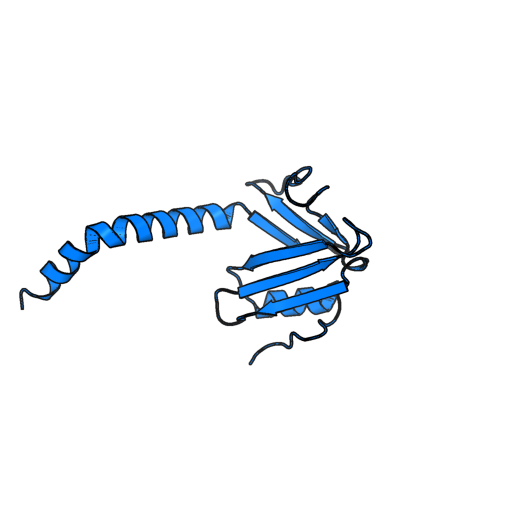2 ? -4.592 11.655 13.987 1.00 88.12 92 PRO A N 1
ATOM 741 C CA . PRO A 1 92 ? -6.053 11.695 14.119 1.00 88.12 92 PRO A CA 1
ATOM 742 C C . PRO A 1 92 ? -6.795 12.286 12.909 1.00 88.12 92 PRO A C 1
ATOM 744 O O . PRO A 1 92 ? -7.874 11.818 12.557 1.00 88.12 92 PRO A O 1
ATOM 747 N N . GLU A 1 93 ? -6.227 13.297 12.248 1.00 88.56 93 GLU A N 1
ATOM 748 C CA . GLU A 1 93 ? -6.772 13.925 11.032 1.00 88.56 93 GLU A CA 1
ATOM 749 C C . GLU A 1 93 ? -6.663 13.039 9.771 1.00 88.56 93 GLU A C 1
ATOM 751 O O . GLU A 1 93 ? -7.322 13.266 8.744 1.00 88.56 93 GLU A O 1
ATOM 756 N N . GLY A 1 94 ? -5.848 11.995 9.882 1.00 88.38 94 GLY A N 1
ATOM 757 C CA . GLY A 1 94 ? -5.576 10.980 8.891 1.00 88.38 94 GLY A CA 1
ATOM 758 C C . GLY A 1 94 ? -4.290 11.224 8.100 1.00 88.38 94 GLY A C 1
ATOM 759 O O . GLY A 1 94 ? -4.086 12.294 7.526 1.00 88.38 94 GLY A O 1
ATOM 760 N N . GLN A 1 95 ? -3.437 10.207 8.032 1.00 89.06 95 GLN A N 1
ATOM 761 C CA . GLN A 1 95 ? -2.212 10.185 7.244 1.00 89.06 95 GLN A CA 1
ATOM 762 C C . GLN A 1 95 ? -2.471 9.510 5.895 1.00 89.06 95 GLN A C 1
ATOM 764 O O . GLN A 1 95 ? -3.158 8.495 5.805 1.00 89.06 95 GLN A O 1
ATOM 769 N N . ILE A 1 96 ? -1.921 10.099 4.835 1.00 90.00 96 ILE A N 1
ATOM 770 C CA . ILE A 1 96 ? -2.045 9.599 3.466 1.00 90.00 96 ILE A CA 1
ATOM 771 C C . ILE A 1 96 ? -0.767 8.864 3.071 1.00 90.00 96 ILE A C 1
ATOM 773 O O . ILE A 1 96 ? 0.341 9.340 3.339 1.00 90.00 96 ILE A O 1
ATOM 777 N N . HIS A 1 97 ? -0.946 7.743 2.378 1.00 87.31 97 HIS A N 1
ATOM 778 C CA . HIS A 1 97 ? 0.112 6.923 1.814 1.00 87.31 97 HIS A CA 1
ATOM 779 C C . HIS A 1 97 ? -0.148 6.664 0.330 1.00 87.31 97 HIS A C 1
ATOM 781 O O . HIS A 1 97 ? -1.268 6.348 -0.072 1.00 87.31 97 HIS A O 1
ATOM 787 N N . PHE A 1 98 ? 0.917 6.753 -0.468 1.00 86.75 98 PHE A N 1
ATOM 788 C CA . PHE A 1 98 ? 0.922 6.371 -1.875 1.00 86.75 98 PHE A CA 1
ATOM 789 C C . PHE A 1 98 ? 2.059 5.403 -2.132 1.00 86.75 98 PHE A C 1
ATOM 791 O O . PHE A 1 98 ? 3.181 5.631 -1.672 1.00 86.75 98 PHE A O 1
ATOM 798 N N . PHE A 1 99 ? 1.799 4.360 -2.909 1.00 79.88 99 PHE A N 1
ATOM 799 C CA . PHE A 1 99 ? 2.872 3.511 -3.399 1.00 79.88 99 PHE A CA 1
ATOM 800 C C . PHE A 1 99 ? 2.548 2.921 -4.773 1.00 79.88 99 PHE A C 1
ATOM 802 O O . PHE A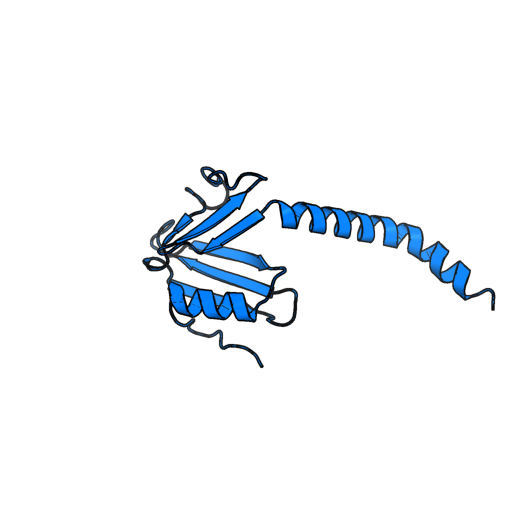 1 99 ? 1.411 2.513 -5.031 1.00 79.88 99 PHE A O 1
A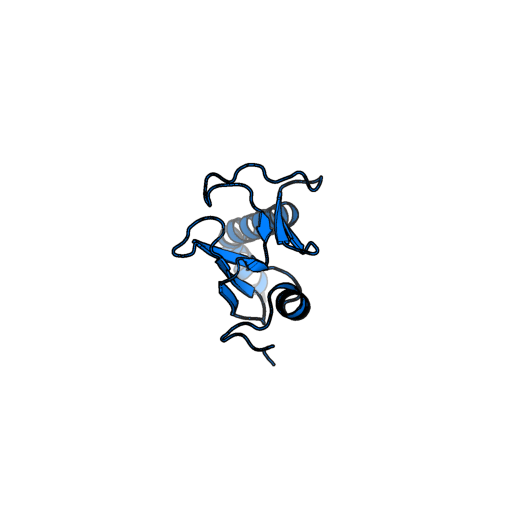TOM 809 N N . PRO A 1 100 ? 3.542 2.877 -5.677 1.00 76.62 100 PRO A N 1
ATOM 810 C CA . PRO A 1 100 ? 3.398 2.176 -6.936 1.00 76.62 100 PRO A CA 1
ATOM 811 C C . PRO A 1 100 ? 3.454 0.667 -6.701 1.00 76.62 100 PRO A C 1
ATOM 813 O O . PRO A 1 100 ? 4.245 0.163 -5.900 1.00 76.62 100 PRO A O 1
ATOM 816 N N . VAL A 1 101 ? 2.638 -0.057 -7.454 1.00 72.31 101 VAL A N 1
ATOM 817 C CA . VAL A 1 101 ? 2.517 -1.507 -7.400 1.00 72.31 101 VAL A CA 1
ATOM 818 C C . VAL A 1 101 ? 2.789 -2.114 -8.773 1.00 72.31 101 VAL A C 1
ATOM 820 O O . VAL A 1 101 ? 2.197 -1.734 -9.783 1.00 72.31 101 VAL A O 1
ATOM 823 N N . ILE A 1 102 ? 3.674 -3.113 -8.783 1.00 68.62 102 ILE A N 1
ATOM 824 C CA . ILE A 1 102 ? 4.023 -3.939 -9.946 1.00 68.62 102 ILE A CA 1
ATOM 825 C C . ILE A 1 102 ? 3.619 -5.391 -9.626 1.00 68.62 102 ILE A C 1
ATOM 827 O O . ILE A 1 102 ? 4.462 -6.262 -9.433 1.00 68.62 102 ILE A O 1
ATOM 831 N N . PHE A 1 103 ? 2.316 -5.648 -9.483 1.00 70.44 103 PHE A N 1
ATOM 832 C CA . PHE A 1 103 ? 1.748 -6.994 -9.318 1.00 70.44 103 PHE A CA 1
ATOM 833 C C . PHE A 1 103 ? 0.287 -7.052 -9.799 1.00 70.44 103 PHE A C 1
ATOM 835 O O . PHE A 1 103 ? -0.225 -6.086 -10.361 1.00 70.44 103 PHE A O 1
ATOM 842 N N . ASN A 1 104 ? -0.371 -8.205 -9.639 1.00 78.06 104 ASN A N 1
ATOM 843 C CA . ASN A 1 104 ? -1.748 -8.432 -10.079 1.00 78.06 104 ASN A CA 1
ATOM 844 C C . ASN A 1 104 ? -2.738 -7.512 -9.335 1.00 78.06 104 ASN A C 1
ATOM 846 O O . ASN A 1 104 ? -3.059 -7.745 -8.170 1.00 78.06 104 ASN A O 1
ATOM 850 N N . GLY A 1 105 ? -3.246 -6.491 -10.030 1.00 79.12 105 GLY A N 1
ATOM 851 C CA . GLY A 1 105 ? -4.170 -5.501 -9.470 1.00 79.12 105 GLY A CA 1
ATOM 852 C C . GLY A 1 105 ? -5.504 -6.046 -9.000 1.00 79.12 105 GLY A C 1
ATOM 853 O O . GLY A 1 105 ? -6.059 -5.544 -8.030 1.00 79.12 105 GLY A O 1
ATOM 854 N N . ARG A 1 106 ? -6.004 -7.096 -9.653 1.00 82.19 106 ARG A N 1
ATOM 855 C CA . ARG A 1 106 ? -7.259 -7.733 -9.256 1.00 82.19 106 ARG A CA 1
ATOM 856 C C . ARG A 1 106 ? -7.098 -8.466 -7.932 1.00 82.19 106 ARG A C 1
ATOM 858 O O . ARG A 1 106 ? -7.882 -8.251 -7.022 1.00 82.19 106 ARG A O 1
ATOM 865 N N . GLN A 1 107 ? -6.026 -9.246 -7.803 1.00 84.50 107 GLN A N 1
ATOM 866 C CA . GLN A 1 107 ? -5.708 -9.917 -6.544 1.00 84.50 107 GLN A CA 1
ATOM 867 C C . GLN A 1 107 ? -5.516 -8.908 -5.403 1.00 84.50 107 GLN A C 1
ATOM 869 O O . GLN A 1 107 ? -5.965 -9.157 -4.288 1.00 84.50 107 GLN A O 1
ATOM 874 N N . LEU A 1 108 ? -4.868 -7.769 -5.681 1.00 85.00 108 LEU A N 1
ATOM 875 C CA . LEU A 1 108 ? -4.736 -6.688 -4.705 1.00 85.00 108 LEU A CA 1
ATOM 876 C C . LEU A 1 108 ? -6.096 -6.173 -4.242 1.00 85.00 108 LEU A C 1
ATOM 878 O O . LEU A 1 108 ? -6.333 -6.052 -3.044 1.00 85.00 108 LEU A O 1
ATOM 882 N N . TYR A 1 109 ? -6.958 -5.846 -5.204 1.00 86.38 109 TYR A N 1
ATOM 883 C CA . TYR A 1 109 ? -8.284 -5.310 -4.942 1.00 86.38 109 TYR A CA 1
ATOM 884 C C . TYR A 1 109 ? -9.095 -6.268 -4.073 1.00 86.38 109 TYR A C 1
ATOM 886 O O . TYR A 1 109 ? -9.627 -5.850 -3.051 1.00 86.38 109 TYR A O 1
ATOM 894 N N . ASP A 1 110 ? -9.122 -7.550 -4.439 1.00 89.00 110 ASP A N 1
ATOM 895 C CA . ASP A 1 110 ? -9.890 -8.572 -3.729 1.00 89.00 110 ASP A CA 1
ATOM 896 C C . ASP A 1 110 ? -9.443 -8.683 -2.258 1.00 89.00 110 ASP A C 1
ATOM 898 O O . ASP A 1 110 ? -10.280 -8.648 -1.357 1.00 89.00 110 ASP A O 1
ATOM 902 N N . ILE A 1 111 ? -8.128 -8.716 -2.000 1.00 89.19 111 ILE A N 1
ATOM 903 C CA . ILE A 1 111 ? -7.578 -8.755 -0.634 1.00 89.19 111 ILE A CA 1
ATOM 904 C C . ILE A 1 111 ? -7.908 -7.470 0.135 1.00 89.19 111 ILE A C 1
ATOM 906 O O . ILE A 1 111 ? -8.264 -7.523 1.310 1.00 89.19 111 ILE A O 1
ATOM 910 N N . MET A 1 112 ? -7.796 -6.305 -0.503 1.00 89.75 112 MET A N 1
ATOM 911 C CA . MET A 1 112 ? -8.099 -5.028 0.146 1.00 89.75 112 MET A CA 1
ATOM 912 C C . MET A 1 112 ? -9.582 -4.913 0.511 1.00 89.75 112 MET A C 1
ATOM 914 O O . MET A 1 112 ? -9.894 -4.490 1.620 1.00 89.75 112 MET A O 1
ATOM 918 N N . VAL A 1 113 ? -10.491 -5.356 -0.362 1.00 90.69 113 VAL A N 1
ATOM 919 C CA . VAL A 1 113 ? -11.928 -5.419 -0.056 1.00 90.69 113 VAL A CA 1
ATOM 920 C C . VAL A 1 113 ? -12.201 -6.380 1.097 1.00 90.69 113 VAL A C 1
ATOM 922 O O . VAL A 1 113 ? -12.956 -6.039 2.005 1.00 90.69 113 VAL A O 1
ATOM 925 N N . GLU A 1 114 ? -11.583 -7.563 1.083 1.00 91.44 114 GLU A N 1
ATOM 926 C CA . GLU A 1 114 ? -11.750 -8.568 2.135 1.00 91.44 114 GLU A CA 1
ATOM 927 C C . GLU A 1 114 ? -11.289 -8.050 3.505 1.00 91.44 114 GLU A C 1
ATOM 929 O O . GLU A 1 114 ? -11.962 -8.269 4.512 1.00 91.44 114 GLU A O 1
ATOM 934 N N . ARG A 1 115 ? -10.146 -7.359 3.553 1.00 90.75 115 ARG A N 1
ATOM 935 C CA . ARG A 1 115 ? -9.474 -6.994 4.808 1.00 90.75 115 ARG A CA 1
ATOM 936 C C . ARG A 1 115 ? -9.819 -5.597 5.324 1.00 90.75 115 ARG A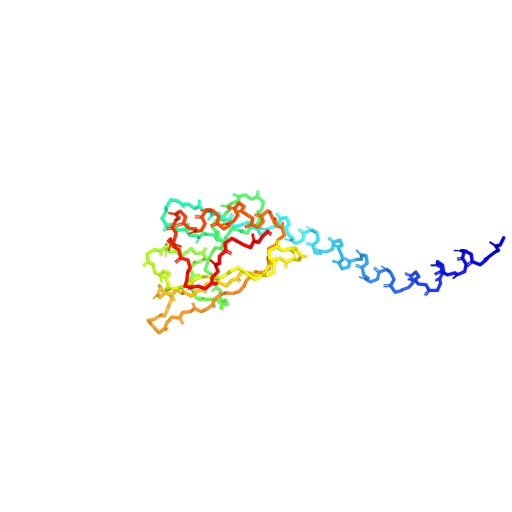 C 1
ATOM 938 O O . ARG A 1 115 ? -9.940 -5.411 6.532 1.00 90.75 115 ARG A O 1
ATOM 945 N N . ALA A 1 116 ? -9.961 -4.622 4.429 1.00 89.81 116 ALA A N 1
ATOM 946 C CA . ALA A 1 116 ? -10.202 -3.214 4.751 1.00 89.81 116 ALA A CA 1
ATOM 947 C C . ALA A 1 116 ? -11.622 -2.741 4.395 1.00 89.81 116 ALA A C 1
ATOM 949 O O . ALA A 1 116 ? -11.965 -1.588 4.653 1.00 89.81 116 ALA A O 1
ATOM 950 N N . GLY A 1 117 ? -12.456 -3.617 3.830 1.00 89.25 117 GLY A N 1
ATOM 951 C CA . GLY A 1 117 ? -13.788 -3.264 3.349 1.00 89.25 117 GLY A CA 1
ATOM 952 C C . GLY A 1 117 ? -13.768 -2.585 1.974 1.00 89.25 117 GLY A C 1
ATOM 953 O O . GLY A 1 117 ? -12.701 -2.309 1.413 1.00 89.25 117 GLY A O 1
ATOM 954 N N . PRO A 1 118 ? -14.951 -2.330 1.387 1.00 87.62 118 PRO A N 1
ATOM 955 C CA . PRO A 1 118 ? -15.050 -1.700 0.077 1.00 87.62 118 PRO A CA 1
ATOM 956 C C . PRO A 1 118 ? -14.513 -0.268 0.123 1.00 87.62 118 PRO A C 1
ATOM 958 O O . PRO A 1 118 ? -14.810 0.482 1.051 1.00 87.62 118 PRO A O 1
ATOM 961 N N . SER A 1 119 ? -13.760 0.127 -0.903 1.00 86.38 119 SER A N 1
ATOM 962 C CA . SER A 1 119 ? -13.400 1.537 -1.067 1.00 86.38 119 SER A CA 1
ATOM 963 C C . SER A 1 119 ? -14.619 2.397 -1.399 1.00 86.38 119 SER A C 1
ATOM 965 O O . SER A 1 119 ? -15.589 1.903 -1.979 1.00 86.38 119 SER A O 1
ATOM 967 N N . GLU A 1 120 ? -14.526 3.699 -1.139 1.00 82.44 120 GLU A N 1
ATOM 968 C CA . GLU A 1 120 ? -15.599 4.642 -1.473 1.00 82.44 120 GLU A CA 1
ATOM 969 C C . GLU A 1 120 ? -15.789 4.829 -2.991 1.00 82.44 120 GLU A C 1
ATOM 971 O O . GLU A 1 120 ? -16.893 5.124 -3.446 1.00 82.44 120 GLU A O 1
ATOM 976 N N . THR A 1 121 ? -14.725 4.665 -3.783 1.00 74.75 121 THR A N 1
ATOM 977 C CA . THR A 1 121 ? -14.687 5.108 -5.193 1.00 74.75 121 THR A CA 1
ATOM 978 C C . THR A 1 121 ? -14.000 4.131 -6.152 1.00 74.75 121 THR A C 1
ATOM 980 O O . THR A 1 121 ? -14.211 4.218 -7.362 1.00 74.75 121 THR A O 1
ATOM 983 N N . SER A 1 122 ? -13.200 3.183 -5.657 1.00 65.56 122 SER A N 1
ATOM 984 C CA . SER A 1 122 ? -12.554 2.156 -6.481 1.00 65.56 122 SER A CA 1
ATOM 985 C C . SER A 1 122 ? -13.450 0.916 -6.614 1.00 65.56 122 SER A C 1
ATOM 987 O O . SER A 1 122 ? -13.678 0.146 -5.680 1.00 65.56 122 SER A O 1
ATOM 989 N N . GLY A 1 123 ? -13.968 0.692 -7.819 1.00 61.19 123 GLY A N 1
ATOM 990 C CA . GLY A 1 123 ? -14.551 -0.594 -8.209 1.00 61.19 123 GLY A CA 1
ATOM 991 C C . GLY A 1 123 ? -13.485 -1.516 -8.807 1.00 61.19 123 GLY A C 1
ATOM 992 O O . GLY A 1 123 ? -12.442 -1.019 -9.246 1.00 61.19 123 GLY A O 1
ATOM 993 N N . PRO A 1 124 ? -13.727 -2.837 -8.896 1.00 54.38 124 PRO A N 1
ATOM 994 C CA . PRO A 1 124 ? -12.929 -3.668 -9.781 1.00 54.38 124 PRO A CA 1
ATOM 995 C C . PRO A 1 124 ? -13.127 -3.102 -11.191 1.00 54.38 124 PRO A C 1
ATOM 997 O O . PRO A 1 124 ? -14.235 -3.126 -11.729 1.00 54.38 124 PRO A O 1
ATOM 1000 N N . GLY A 1 125 ? -12.081 -2.490 -11.749 1.00 54.53 125 GLY A N 1
ATOM 1001 C CA . GLY A 1 125 ? -12.108 -2.036 -13.137 1.00 54.53 125 GLY A CA 1
ATOM 1002 C C . GLY A 1 125 ? -12.438 -3.205 -14.080 1.00 54.53 125 GLY A C 1
ATOM 1003 O O . GLY A 1 125 ? -12.286 -4.363 -13.678 1.00 54.53 125 GLY A O 1
ATOM 1004 N N . PRO A 1 126 ? -12.916 -2.925 -15.304 1.00 45.69 126 PRO A N 1
ATOM 1005 C CA . PRO A 1 126 ? -13.174 -3.965 -16.299 1.00 45.69 126 PRO A CA 1
ATOM 1006 C C . PRO A 1 126 ? -11.933 -4.816 -16.611 1.00 45.69 126 PRO A C 1
ATOM 1008 O O . PRO A 1 126 ? -10.798 -4.286 -16.529 1.00 45.69 126 PRO A O 1
#

Nearest PDB structures (foldseek):
  3kz1-assembly2_B  TM=6.826E-01  e=4.907E-01  Homo sapiens
  4wj7-assembly3_C  TM=7.292E-01  e=2.114E+00  Homo sapiens
  4pmw-assembly2_B  TM=4.563E-01  e=6.967E-01  Mus musculus
  1c8o-assembly1_A  TM=5.131E-01  e=4.791E+00  Cowpox virus

Sequence (126 aa):
GISGVFAYADNLLAAAPVGLLGLLLLFQTTRVRFVFDDDSLEVKVGNQLQESGENVFVGGKNRWKYSTFVNWELWWPQFPILVYFKETQTKPEGQIHFFPVIFNGRQLYDIMVERAGPSETSGPGP

Organism: Aegilops tauschii subsp. strangulata (NCBI:txid200361)

InterPro domains:
  IPR021467 Protein of unknown function DUF3119 [PF11317] (6-115)
  IPR021467 Protein of unknown function DUF3119 [PTHR35550] (1-124)

Mean predicted aligned error: 10.79 Å

Solvent-accessible surface area (backbone atoms only — not comparable to full-atom values): 7374 Å² total; per-residue (Å²): 127,78,68,71,60,56,65,51,59,74,43,44,75,60,44,48,61,52,50,51,48,49,52,49,50,55,58,53,57,73,33,55,42,81,43,80,56,93,61,29,47,30,48,26,45,51,97,74,71,41,81,54,47,69,32,88,90,73,56,52,56,50,61,46,47,32,90,36,50,77,44,43,41,68,43,51,71,73,74,72,25,41,37,38,38,30,27,37,81,77,33,86,93,48,42,80,46,77,50,82,42,94,68,66,46,66,64,52,48,53,53,42,35,74,63,58,42,77,38,91,80,45,68,89,72,134

pLDDT: mean 76.18, std 14.27, range [45.0, 93.06]

Radius of gyration: 18.96 Å; Cα contacts (8 Å, |Δi|>4): 166; chains: 1; bounding box: 39×26×60 Å